Protein AF-A0A1M5A9F7-F1 (afdb_monomer_lite)

Radius of gyration: 11.62 Å; chains: 1; bounding box: 26×18×33 Å

Sequence (50 aa):
MKRKLKVLEFDKKQKLVDYVNTNSDKLDVLTITTSQEAISFKHFLWYYEN

Foldseek 3Di:
DDWDKDKDKDQDPVVVVVVCVVCVVFWDWDDKDWDDDPPGIMIMTITTTD

Secondary structure (DSSP, 8-state):
-PPPEEEEEESSHHHHHHHHHHTTTTEEEEEEEEEEETTEEEEEEEEEE-

Structure (mmCIF, N/CA/C/O backbone):
data_AF-A0A1M5A9F7-F1
#
_entry.id   AF-A0A1M5A9F7-F1
#
loop_
_atom_site.group_PDB
_atom_site.id
_atom_site.type_symbol
_atom_site.label_atom_id
_atom_site.label_alt_id
_atom_site.label_comp_id
_atom_site.label_asym_id
_atom_site.label_entity_id
_atom_site.label_seq_id
_atom_site.pdbx_PDB_ins_code
_atom_site.Cartn_x
_atom_site.Cartn_y
_atom_site.Cartn_z
_atom_site.occupancy
_atom_site.B_iso_or_equiv
_atom_site.auth_seq_id
_atom_site.auth_comp_id
_atom_site.auth_asym_id
_atom_site.auth_atom_id
_atom_site.pdbx_PDB_model_num
ATOM 1 N N . MET A 1 1 ? -10.857 3.9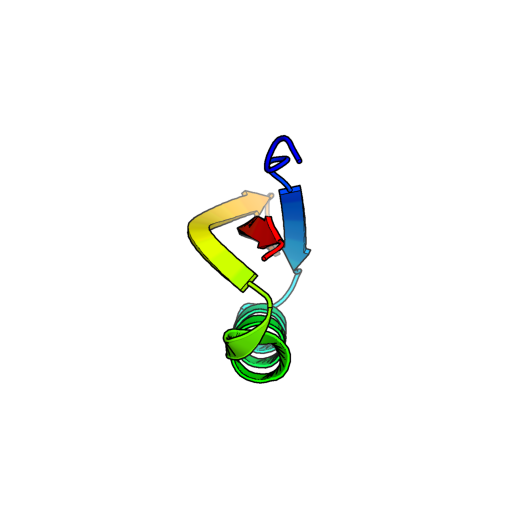90 20.906 1.00 61.06 1 MET A N 1
ATOM 2 C CA . MET A 1 1 ? -9.410 4.061 20.587 1.00 61.06 1 MET A CA 1
ATOM 3 C C . MET A 1 1 ? -9.204 5.109 19.499 1.00 61.06 1 MET A C 1
ATOM 5 O O . MET A 1 1 ? -10.048 5.192 18.618 1.00 61.06 1 MET A O 1
ATOM 9 N N . LYS A 1 2 ? -8.157 5.948 19.555 1.00 79.12 2 LYS A N 1
ATOM 10 C CA . LYS A 1 2 ? -7.867 6.891 18.455 1.00 79.12 2 LYS A CA 1
ATOM 11 C C . LYS A 1 2 ? -7.328 6.098 17.260 1.00 79.12 2 LYS A C 1
ATOM 13 O O . LYS A 1 2 ? -6.283 5.467 17.395 1.00 79.12 2 LYS A O 1
ATOM 18 N N . ARG A 1 3 ? -8.021 6.138 16.116 1.00 85.69 3 ARG A N 1
ATOM 19 C CA . ARG A 1 3 ? -7.512 5.592 14.848 1.00 85.69 3 ARG A CA 1
ATOM 20 C C . ARG A 1 3 ? -6.205 6.306 14.496 1.00 85.69 3 ARG A C 1
ATOM 22 O O . ARG A 1 3 ? -6.160 7.537 14.483 1.00 85.69 3 ARG A O 1
ATOM 29 N N . LYS A 1 4 ? -5.133 5.548 14.262 1.00 92.50 4 LYS A N 1
ATOM 30 C CA . LYS A 1 4 ? -3.814 6.089 13.907 1.00 92.50 4 LYS A CA 1
ATOM 31 C C . LYS A 1 4 ? -3.592 5.905 12.412 1.00 92.50 4 LYS A C 1
ATOM 33 O O . LYS A 1 4 ? -3.690 4.783 11.928 1.00 92.50 4 LYS A O 1
ATOM 38 N N . LEU A 1 5 ? -3.290 6.996 11.711 1.00 94.81 5 LEU A N 1
ATOM 39 C CA . LEU A 1 5 ? -2.919 6.942 10.299 1.00 94.81 5 LEU A CA 1
ATOM 40 C C . LEU A 1 5 ? -1.589 6.193 10.165 1.00 94.81 5 LEU A C 1
ATOM 42 O O . LEU A 1 5 ? -0.624 6.515 10.866 1.00 94.81 5 LEU A O 1
ATOM 46 N N . LYS A 1 6 ? -1.551 5.197 9.284 1.00 95.81 6 LYS A N 1
ATOM 47 C CA . LYS A 1 6 ? -0.360 4.409 8.965 1.00 95.81 6 LYS A CA 1
ATOM 48 C C . LYS A 1 6 ? -0.017 4.5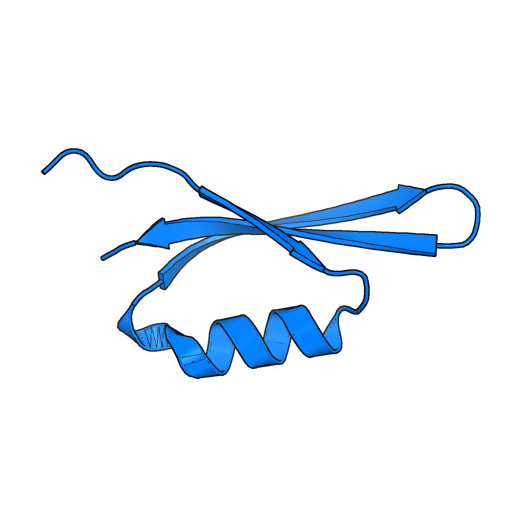39 7.487 1.00 95.81 6 LYS A C 1
ATOM 50 O O . LYS A 1 6 ? -0.881 4.825 6.660 1.00 95.81 6 LYS A O 1
ATOM 55 N N . VAL A 1 7 ? 1.259 4.313 7.185 1.00 97.06 7 VAL A N 1
ATOM 56 C CA . VAL A 1 7 ? 1.787 4.254 5.824 1.00 97.06 7 VAL A CA 1
ATOM 57 C C . VAL A 1 7 ? 2.608 2.980 5.654 1.00 97.06 7 VAL A C 1
ATOM 59 O O . VAL A 1 7 ? 3.374 2.612 6.546 1.00 97.06 7 VAL A O 1
ATOM 62 N N . LEU A 1 8 ? 2.425 2.296 4.528 1.00 97.06 8 LEU A N 1
ATOM 63 C CA . LEU A 1 8 ? 3.260 1.174 4.096 1.00 97.06 8 LEU A CA 1
ATOM 64 C C . LEU A 1 8 ? 3.820 1.450 2.708 1.00 97.06 8 LEU A C 1
ATOM 66 O O . LEU A 1 8 ? 3.115 1.979 1.852 1.00 97.06 8 LEU A O 1
ATOM 70 N N . GLU A 1 9 ? 5.072 1.067 2.495 1.00 97.25 9 GLU A N 1
ATOM 71 C CA . GLU A 1 9 ? 5.795 1.253 1.240 1.00 97.25 9 GLU A CA 1
ATOM 72 C C . GLU A 1 9 ? 5.928 -0.072 0.484 1.00 97.25 9 GLU A C 1
ATOM 74 O O . GLU A 1 9 ? 6.162 -1.128 1.074 1.00 97.25 9 GLU A O 1
ATOM 79 N N . PHE A 1 10 ? 5.799 -0.008 -0.839 1.00 97.00 10 PHE A N 1
ATOM 80 C CA . PHE A 1 10 ? 5.907 -1.145 -1.739 1.00 97.00 10 PHE A CA 1
ATOM 81 C C . PHE A 1 10 ? 6.718 -0.782 -2.986 1.00 97.00 10 PHE A C 1
ATOM 83 O O . PHE A 1 10 ? 6.388 0.164 -3.697 1.0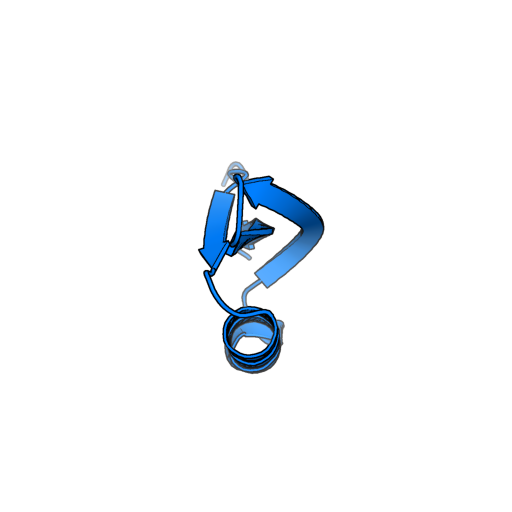0 97.00 10 PHE A O 1
ATOM 90 N N . ASP A 1 11 ? 7.703 -1.612 -3.331 1.00 94.88 11 ASP A N 1
ATOM 91 C CA . ASP A 1 11 ? 8.499 -1.466 -4.567 1.00 94.88 11 ASP A CA 1
ATOM 92 C C . ASP A 1 11 ? 7.770 -1.951 -5.829 1.00 94.88 11 ASP A C 1
ATOM 94 O O . ASP A 1 11 ? 8.225 -1.755 -6.953 1.00 94.88 11 ASP A O 1
ATOM 98 N N . LYS A 1 12 ? 6.668 -2.690 -5.656 1.00 94.44 12 LYS A N 1
ATOM 99 C CA . LYS A 1 12 ? 5.890 -3.269 -6.755 1.00 94.44 12 LYS A CA 1
ATOM 100 C C . LYS A 1 12 ? 4.409 -3.050 -6.511 1.00 94.44 12 LYS A C 1
ATOM 102 O O . LYS A 1 12 ? 3.882 -3.507 -5.497 1.00 94.44 12 LYS A O 1
ATOM 107 N N . LYS A 1 13 ? 3.723 -2.468 -7.497 1.00 94.31 13 LYS A N 1
ATOM 108 C CA . LYS A 1 13 ? 2.268 -2.265 -7.472 1.00 94.31 13 LYS A CA 1
ATOM 109 C C . LYS A 1 13 ? 1.493 -3.549 -7.162 1.00 94.31 13 LYS A C 1
ATOM 111 O O . LYS A 1 13 ? 0.555 -3.506 -6.378 1.00 94.31 13 LYS A O 1
ATOM 116 N N . GLN A 1 14 ? 1.918 -4.691 -7.710 1.00 96.19 14 GLN A N 1
ATOM 117 C CA . GLN A 1 14 ? 1.255 -5.974 -7.451 1.00 96.19 14 GLN A CA 1
ATOM 118 C C . GLN A 1 14 ? 1.273 -6.349 -5.963 1.00 96.19 14 GLN A C 1
ATOM 120 O O . GLN A 1 14 ? 0.235 -6.698 -5.419 1.00 96.19 14 GLN A O 1
ATOM 125 N N . LYS A 1 15 ? 2.413 -6.181 -5.274 1.00 96.94 15 LYS A N 1
ATOM 126 C CA . LYS A 1 15 ? 2.514 -6.480 -3.835 1.00 96.94 15 LYS A CA 1
ATOM 127 C C . LYS A 1 15 ? 1.581 -5.605 -2.998 1.00 96.94 15 LYS A C 1
ATOM 129 O O . LYS A 1 15 ? 1.019 -6.088 -2.021 1.00 96.94 15 LYS A O 1
ATOM 134 N N . LEU A 1 16 ? 1.419 -4.337 -3.382 1.00 97.06 16 LEU A N 1
ATOM 135 C CA . LEU A 1 16 ? 0.470 -3.431 -2.734 1.00 97.06 16 LEU A CA 1
ATOM 136 C C . LEU A 1 16 ? -0.962 -3.949 -2.897 1.00 97.06 16 LEU A C 1
ATOM 138 O O . LEU A 1 16 ? -1.691 -4.045 -1.915 1.00 97.06 16 LEU A O 1
ATOM 142 N N . VAL A 1 17 ? -1.352 -4.304 -4.125 1.00 96.00 17 VAL A N 1
ATOM 143 C CA . VAL A 1 17 ? -2.696 -4.822 -4.426 1.00 96.00 17 VAL A CA 1
ATOM 144 C C . VAL A 1 17 ? -2.971 -6.112 -3.654 1.00 96.00 17 VAL A C 1
ATOM 146 O O . VAL A 1 17 ? -4.010 -6.223 -3.007 1.00 96.00 17 VAL A O 1
ATOM 149 N N . ASP A 1 18 ? -2.025 -7.051 -3.657 1.00 97.75 18 ASP A N 1
ATOM 150 C CA . ASP A 1 18 ? -2.157 -8.318 -2.934 1.00 97.75 18 ASP A CA 1
ATOM 151 C C . ASP A 1 18 ? -2.317 -8.081 -1.425 1.00 97.75 18 ASP A C 1
ATOM 153 O O . ASP A 1 18 ? -3.165 -8.705 -0.783 1.00 97.75 18 ASP A O 1
ATOM 157 N N . TYR A 1 19 ? -1.554 -7.138 -0.860 1.00 96.94 19 TYR A N 1
ATOM 158 C CA . TYR A 1 19 ? -1.652 -6.768 0.551 1.00 96.94 19 TYR A CA 1
ATOM 159 C C . TYR A 1 19 ? -3.023 -6.179 0.903 1.00 96.94 19 TYR A C 1
ATOM 161 O O . TYR A 1 19 ? -3.629 -6.609 1.886 1.00 96.94 19 TYR A O 1
ATOM 16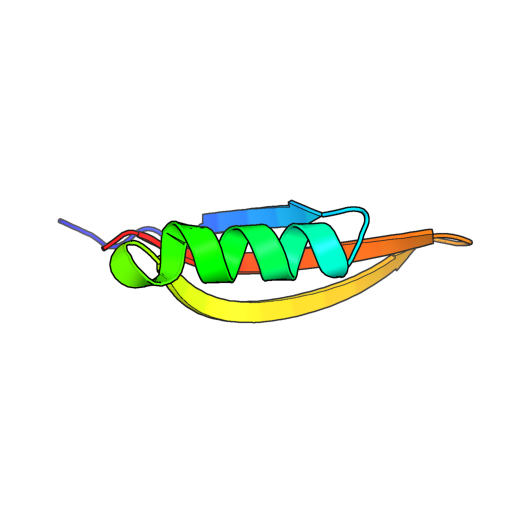9 N N . VAL A 1 20 ? -3.523 -5.233 0.100 1.00 95.62 20 VAL A N 1
ATOM 170 C CA . VAL A 1 20 ? -4.838 -4.604 0.310 1.00 95.62 20 VAL A CA 1
ATOM 171 C C . VAL A 1 20 ? -5.951 -5.643 0.228 1.00 95.62 20 VAL A C 1
ATOM 173 O O . VAL A 1 20 ? -6.790 -5.702 1.120 1.00 95.62 20 VAL A O 1
ATOM 176 N N . ASN A 1 21 ? -5.934 -6.503 -0.792 1.00 95.81 21 ASN A N 1
ATOM 177 C CA . ASN A 1 21 ? -6.958 -7.532 -0.964 1.00 95.81 21 ASN A CA 1
ATOM 178 C C . ASN A 1 21 ? -6.961 -8.537 0.198 1.00 95.81 21 ASN A C 1
ATOM 180 O O . ASN A 1 21 ? -8.024 -8.867 0.725 1.00 95.81 21 ASN A O 1
ATOM 184 N N . THR A 1 22 ? -5.775 -8.977 0.634 1.00 97.12 22 THR A N 1
ATOM 185 C CA . THR A 1 22 ? -5.613 -9.964 1.719 1.00 97.12 22 THR A CA 1
ATOM 186 C C . THR A 1 22 ? -6.043 -9.428 3.088 1.00 97.12 22 THR A C 1
ATOM 188 O O . THR A 1 22 ? -6.387 -10.213 3.965 1.00 97.12 22 THR A O 1
ATOM 191 N N . ASN A 1 23 ? -6.027 -8.108 3.285 1.00 95.56 23 ASN A N 1
ATOM 192 C CA . ASN A 1 23 ? -6.352 -7.459 4.561 1.00 95.56 23 ASN A CA 1
ATOM 193 C C . ASN A 1 23 ? -7.559 -6.513 4.443 1.00 95.56 23 ASN A C 1
ATOM 195 O O . ASN A 1 23 ? -7.698 -5.577 5.230 1.00 95.56 23 ASN A O 1
ATOM 199 N N . SER A 1 24 ? -8.416 -6.728 3.445 1.00 92.38 24 SER A N 1
ATOM 200 C CA . SER A 1 24 ? -9.552 -5.851 3.125 1.00 92.38 24 SER A CA 1
ATOM 201 C C . SER A 1 24 ? -10.571 -5.713 4.266 1.00 92.38 24 SER A C 1
ATOM 203 O O . SER A 1 24 ? -11.277 -4.715 4.345 1.00 92.38 24 SER A O 1
ATOM 205 N N . ASP A 1 25 ? -10.609 -6.676 5.185 1.00 94.62 25 ASP A N 1
ATOM 206 C CA . ASP A 1 25 ? -11.422 -6.684 6.402 1.00 94.62 25 ASP A CA 1
ATOM 207 C C . ASP A 1 25 ? -10.839 -5.818 7.538 1.00 94.62 25 ASP A C 1
ATOM 209 O O . ASP A 1 25 ? -11.568 -5.342 8.411 1.00 94.62 25 ASP A O 1
ATOM 213 N N . LYS A 1 26 ? -9.523 -5.583 7.526 1.00 93.06 26 LYS A N 1
ATOM 214 C CA . LYS A 1 26 ? -8.775 -4.93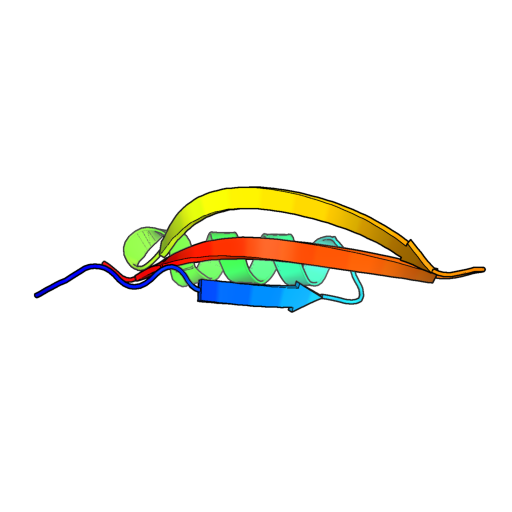1 8.620 1.00 93.06 26 LYS A CA 1
ATOM 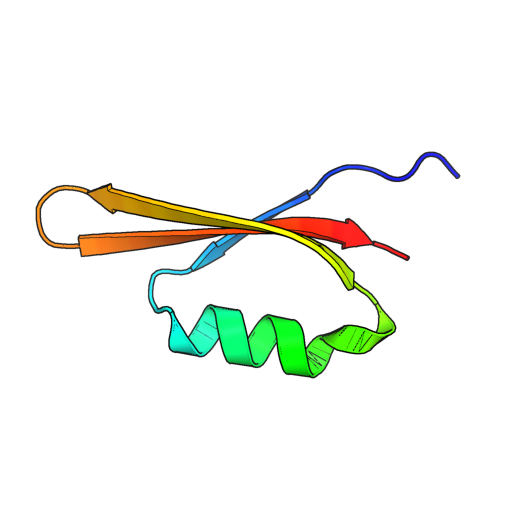215 C C . LYS A 1 26 ? -8.317 -3.514 8.297 1.00 93.06 26 LYS A C 1
ATOM 217 O O . LYS A 1 26 ? -7.917 -2.786 9.206 1.00 93.06 26 LYS A O 1
ATOM 222 N N . LEU A 1 27 ? -8.327 -3.143 7.020 1.00 93.81 27 LEU A N 1
ATOM 223 C CA . LEU A 1 27 ? -7.779 -1.885 6.531 1.00 93.81 27 LEU A CA 1
ATOM 224 C C . LEU A 1 27 ? -8.891 -0.971 6.024 1.00 93.81 27 LEU A C 1
ATOM 226 O O . LEU A 1 27 ? -9.653 -1.339 5.136 1.00 93.81 27 LEU A O 1
ATOM 230 N N . ASP A 1 28 ? -8.906 0.258 6.523 1.00 94.81 28 ASP A N 1
ATOM 231 C CA . ASP A 1 28 ? -9.653 1.363 5.930 1.00 94.81 28 ASP A CA 1
ATOM 232 C C . ASP A 1 28 ? -8.683 2.183 5.066 1.00 94.81 28 ASP A C 1
ATOM 234 O O . ASP A 1 28 ? -7.871 2.966 5.576 1.00 94.81 28 ASP A O 1
ATOM 238 N N . VAL A 1 29 ? -8.676 1.906 3.757 1.00 95.06 29 VAL A N 1
ATOM 239 C CA . VAL A 1 29 ? -7.741 2.520 2.804 1.00 95.06 29 VAL A CA 1
ATOM 240 C C . VAL A 1 29 ? -8.136 3.971 2.557 1.00 95.06 29 VAL A C 1
ATOM 242 O O . VAL A 1 29 ? -9.193 4.252 2.002 1.00 95.06 29 VAL A O 1
ATOM 245 N N . LEU A 1 30 ? -7.239 4.894 2.900 1.00 95.69 30 LEU A N 1
ATOM 246 C CA . LEU A 1 30 ? -7.444 6.323 2.692 1.00 95.69 30 LEU A CA 1
ATOM 247 C C . LEU A 1 30 ? -7.017 6.749 1.286 1.00 95.69 30 LEU A C 1
ATOM 249 O O . LEU A 1 30 ? -7.769 7.402 0.568 1.00 95.69 30 LEU A O 1
ATOM 253 N N . THR A 1 31 ? -5.782 6.423 0.901 1.00 96.69 31 THR A N 1
ATOM 254 C CA . THR A 1 31 ? -5.244 6.764 -0.421 1.00 96.69 31 THR A CA 1
ATOM 255 C C . THR A 1 31 ? -4.029 5.911 -0.769 1.00 96.69 31 THR A C 1
ATOM 257 O O . THR A 1 31 ? -3.335 5.388 0.106 1.00 96.69 31 THR A O 1
ATOM 260 N N . ILE A 1 32 ? -3.762 5.791 -2.067 1.00 96.50 32 ILE A N 1
ATOM 261 C CA . ILE A 1 32 ? -2.558 5.168 -2.608 1.00 96.50 32 ILE A CA 1
ATOM 262 C C . ILE A 1 32 ? -1.818 6.228 -3.413 1.00 96.50 32 ILE A C 1
ATOM 264 O O . ILE A 1 32 ? -2.354 6.766 -4.382 1.00 96.50 32 ILE A O 1
ATOM 268 N N . THR A 1 33 ? -0.573 6.504 -3.039 1.00 96.81 33 THR A N 1
ATOM 269 C CA . THR A 1 33 ? 0.295 7.424 -3.777 1.00 96.81 33 THR A CA 1
ATOM 270 C C . THR A 1 33 ? 1.459 6.668 -4.403 1.00 96.81 33 THR A C 1
ATOM 272 O O . THR A 1 33 ? 1.833 5.581 -3.968 1.00 96.81 33 THR A O 1
ATOM 275 N N . THR A 1 34 ? 2.010 7.197 -5.491 1.00 95.94 34 THR A N 1
ATOM 276 C CA . THR A 1 34 ? 3.192 6.630 -6.150 1.00 95.94 34 THR A CA 1
ATOM 277 C C . THR A 1 34 ? 4.209 7.738 -6.352 1.00 95.94 34 THR A C 1
ATOM 279 O O . THR A 1 34 ? 3.854 8.807 -6.841 1.00 95.94 34 THR A O 1
ATOM 282 N N . SER A 1 35 ? 5.453 7.475 -5.968 1.00 94.88 35 SER A N 1
ATOM 283 C CA . SER A 1 35 ? 6.600 8.341 -6.216 1.00 94.88 35 SER A CA 1
ATOM 284 C C . SER A 1 35 ? 7.533 7.664 -7.211 1.00 94.88 35 SER A C 1
ATOM 286 O O . SER A 1 35 ? 7.752 6.452 -7.136 1.00 94.88 35 SER A O 1
ATOM 288 N N . GLN A 1 36 ? 8.074 8.439 -8.147 1.00 93.00 36 GLN A N 1
ATOM 289 C CA . GLN A 1 36 ? 9.149 7.986 -9.018 1.00 93.00 36 GLN A CA 1
ATOM 290 C C . GLN A 1 36 ? 10.483 8.426 -8.415 1.00 93.00 36 GLN A C 1
ATOM 292 O O . GLN A 1 36 ? 10.753 9.618 -8.291 1.00 93.00 36 GLN A O 1
ATOM 297 N N . GLU A 1 37 ? 11.328 7.458 -8.080 1.00 87.19 37 GLU A N 1
ATOM 298 C CA . GLU A 1 37 ? 12.684 7.687 -7.596 1.00 87.19 37 GLU A CA 1
ATOM 299 C C . GLU A 1 37 ? 13.672 7.226 -8.663 1.00 87.19 37 GLU A C 1
ATOM 301 O O . GLU A 1 37 ? 13.918 6.028 -8.836 1.00 87.19 37 GLU A O 1
ATOM 306 N N . ALA A 1 38 ? 14.211 8.199 -9.402 1.00 87.00 38 ALA A N 1
ATOM 307 C CA . ALA A 1 38 ? 15.099 8.000 -10.545 1.00 87.00 38 ALA A CA 1
ATOM 308 C C . ALA A 1 38 ? 14.545 6.970 -11.555 1.00 87.00 38 ALA A C 1
ATOM 310 O O . ALA A 1 38 ? 13.696 7.306 -12.383 1.00 87.00 38 ALA A O 1
ATOM 311 N N . ILE A 1 39 ? 15.016 5.722 -11.475 1.00 89.88 39 ILE A N 1
ATOM 312 C CA . ILE A 1 39 ? 14.669 4.609 -12.375 1.00 89.88 39 ILE A CA 1
ATOM 313 C C . ILE A 1 39 ? 13.635 3.631 -11.792 1.00 89.88 39 ILE A C 1
ATOM 315 O O . ILE A 1 39 ? 13.294 2.642 -12.437 1.00 89.88 39 ILE A O 1
ATOM 319 N N . SER A 1 40 ? 13.167 3.864 -10.567 1.00 88.88 40 SER A N 1
ATOM 320 C CA . SER A 1 40 ? 12.266 2.967 -9.841 1.00 88.88 40 SER A CA 1
ATOM 321 C C . SER A 1 40 ? 11.009 3.686 -9.363 1.00 88.88 40 SER A C 1
ATOM 323 O O . SER A 1 40 ? 10.960 4.914 -9.294 1.00 88.88 40 SER A O 1
ATOM 325 N N . PHE A 1 41 ? 9.979 2.909 -9.036 1.00 92.62 41 PHE A N 1
ATOM 326 C CA . PHE A 1 41 ? 8.745 3.421 -8.457 1.00 92.62 41 PHE A CA 1
ATOM 327 C C . PHE A 1 41 ? 8.575 2.888 -7.040 1.00 92.62 41 PHE A C 1
ATOM 329 O O . PHE A 1 41 ? 8.790 1.703 -6.782 1.00 92.62 41 PHE A O 1
ATOM 336 N N . LYS A 1 42 ? 8.140 3.771 -6.145 1.00 96.06 42 LYS A N 1
ATOM 337 C CA . LYS A 1 42 ? 7.708 3.446 -4.789 1.00 96.06 42 LYS A CA 1
ATOM 338 C C . LYS A 1 42 ? 6.224 3.739 -4.668 1.00 96.06 42 LYS A C 1
ATOM 340 O O . LYS A 1 42 ? 5.758 4.801 -5.081 1.00 96.06 42 LYS A O 1
ATOM 345 N N . HIS A 1 43 ? 5.471 2.802 -4.115 1.00 96.94 43 HIS A N 1
ATOM 346 C CA . HIS A 1 43 ? 4.036 2.933 -3.902 1.00 96.94 43 HIS A CA 1
ATOM 347 C C . HIS A 1 43 ? 3.748 2.976 -2.407 1.00 96.94 43 HIS A C 1
ATOM 349 O O . HIS A 1 43 ? 4.238 2.132 -1.663 1.00 96.94 43 HIS A O 1
ATOM 355 N N . PHE A 1 44 ? 2.933 3.928 -1.974 1.00 97.31 44 PHE A N 1
ATOM 356 C CA . PHE A 1 44 ? 2.609 4.134 -0.571 1.00 97.31 44 PHE A CA 1
ATOM 357 C C . PHE A 1 44 ? 1.121 3.911 -0.346 1.00 97.31 44 PHE A C 1
ATOM 359 O O . PHE A 1 44 ? 0.286 4.528 -1.007 1.00 97.31 44 PHE A O 1
ATOM 366 N N . LEU A 1 45 ? 0.795 3.035 0.598 1.00 97.50 45 LEU A N 1
ATOM 367 C CA . LEU A 1 45 ? -0.561 2.789 1.065 1.00 97.50 45 LEU A CA 1
ATOM 368 C C . LEU A 1 45 ? -0.784 3.556 2.364 1.00 97.50 45 LEU A C 1
ATOM 370 O O . LEU A 1 45 ? -0.145 3.249 3.370 1.00 97.50 45 LEU A O 1
ATOM 374 N N . TRP A 1 46 ? -1.714 4.504 2.351 1.00 97.56 46 TRP A N 1
ATOM 375 C CA . TRP A 1 46 ? -2.154 5.241 3.532 1.00 97.56 46 TRP A CA 1
ATOM 376 C C . TRP A 1 46 ? -3.478 4.662 4.015 1.00 97.56 46 TRP A C 1
ATOM 378 O O . TRP A 1 46 ? -4.425 4.559 3.233 1.00 97.56 46 TRP A O 1
ATOM 388 N N . TYR A 1 47 ? -3.555 4.275 5.285 1.00 96.69 47 TYR A N 1
ATOM 389 C CA . TYR A 1 47 ? -4.723 3.575 5.825 1.00 96.69 47 TYR A CA 1
ATOM 390 C C . TYR A 1 47 ? -4.883 3.776 7.335 1.00 96.69 47 TYR A C 1
ATOM 392 O O . TYR A 1 47 ? -3.950 4.192 8.032 1.00 96.69 47 TYR A O 1
ATOM 400 N N . TYR A 1 48 ? -6.066 3.434 7.840 1.00 95.81 48 TYR A N 1
ATOM 401 C CA . TYR A 1 48 ? -6.314 3.186 9.258 1.00 95.81 48 TYR A CA 1
ATOM 402 C C . TYR A 1 48 ? -6.501 1.687 9.508 1.00 95.81 48 TYR A C 1
ATOM 404 O O . TYR A 1 48 ? -7.044 0.976 8.664 1.00 95.81 48 TYR A O 1
ATOM 412 N N . GLU A 1 49 ? -6.058 1.206 10.668 1.00 90.94 49 GLU A N 1
ATOM 413 C CA . GLU A 1 49 ? -6.468 -0.114 11.164 1.00 90.94 49 GLU A CA 1
ATOM 414 C C . GLU A 1 49 ? -7.848 -0.008 11.812 1.00 90.94 49 GLU A C 1
ATOM 416 O O . GLU A 1 49 ? -8.118 0.961 12.538 1.00 90.94 49 GLU A O 1
ATOM 421 N N . ASN A 1 50 ? -8.695 -0.996 11.522 1.00 81.38 50 ASN A N 1
ATOM 422 C CA . ASN A 1 50 ? -10.013 -1.150 12.134 1.00 81.38 50 ASN A CA 1
ATOM 423 C C . ASN A 1 50 ? -9.935 -1.654 13.577 1.00 81.38 50 ASN A C 1
ATOM 425 O O . ASN A 1 50 ? -9.078 -2.520 13.869 1.00 81.38 50 ASN A O 1
#

pLDDT: mean 93.5, std 6.13, range [61.06, 97.75]

Organism: NCBI:txid237373